Protein AF-A0A1V3TRT4-F1 (afdb_monomer_lite)

Radius of gyration: 14.35 Å; chains: 1; bounding box: 36×34×30 Å

Foldseek 3Di:
DCVLLLVLADVVCSVQEAEAEPDDPDPLLSLLSNLLNVLVVLVVVPDPFDHHAYEYEYAAWDWDDDPNDTDTDGDPDPDQWDDDPLRYIYGHSVVLSVDDSLQSNLVSNLSPCCNRVVDPDNVVSQVVSCVSRVQWHQDPNGIDGD

pLDDT: mean 86.35, std 13.82, range [42.84, 98.19]

Sequence (146 aa):
MCDFILNEISAEYRAFFKIETNLAATSEVVHSIQAFSQAVDLLFARIQPEKVVSCIFGFRELNINFSGLELNYALIQPTLHFTLAHNIIFFDVINSIDKPFDVQVANYLEELIHAFMNTSDEIFTHQIVELVLPSVSYLDGCFQLR

Structure (mmCIF, N/CA/C/O backbone):
data_AF-A0A1V3TRT4-F1
#
_entry.id   AF-A0A1V3TRT4-F1
#
loop_
_atom_site.group_PDB
_atom_site.id
_atom_site.type_symbol
_atom_site.label_atom_id
_atom_site.label_alt_id
_atom_site.label_comp_id
_atom_site.label_asym_id
_atom_site.label_entity_id
_atom_site.label_seq_id
_atom_site.pdbx_PDB_ins_code
_atom_site.Cartn_x
_atom_site.Cartn_y
_atom_site.Cartn_z
_atom_site.occupancy
_atom_site.B_iso_or_equiv
_atom_site.auth_seq_id
_atom_site.auth_comp_id
_atom_site.auth_asym_id
_atom_site.auth_atom_id
_atom_site.pdbx_PDB_model_num
ATOM 1 N N . MET A 1 1 ? -18.799 5.066 1.560 1.00 62.62 1 MET A N 1
ATOM 2 C CA . MET A 1 1 ? -17.990 5.691 0.474 1.00 62.62 1 MET A CA 1
ATOM 3 C C . MET A 1 1 ? -16.609 5.053 0.353 1.00 62.62 1 MET A C 1
ATOM 5 O O . MET A 1 1 ? -16.149 4.912 -0.767 1.00 62.62 1 MET A O 1
ATOM 9 N N . CYS A 1 2 ? -15.984 4.590 1.445 1.00 80.00 2 CYS A N 1
ATOM 10 C CA . CYS A 1 2 ? -14.754 3.780 1.407 1.00 80.00 2 CYS A CA 1
ATOM 11 C C . CYS A 1 2 ? -14.983 2.268 1.187 1.00 80.00 2 CYS A C 1
ATOM 13 O O . CYS A 1 2 ? -14.023 1.502 1.152 1.00 80.00 2 CYS A O 1
ATOM 15 N N . ASP A 1 3 ? -16.234 1.824 1.018 1.00 86.25 3 ASP A N 1
ATOM 16 C CA . ASP A 1 3 ? -16.603 0.401 0.956 1.00 86.25 3 ASP A CA 1
ATOM 17 C C . ASP A 1 3 ? -15.893 -0.353 -0.176 1.00 86.25 3 ASP A C 1
ATOM 19 O O . ASP A 1 3 ? -15.542 -1.517 -0.015 1.00 86.25 3 ASP A O 1
ATOM 23 N N . PHE A 1 4 ? -15.622 0.319 -1.301 1.00 92.00 4 PHE A N 1
ATOM 24 C CA . PHE A 1 4 ? -14.886 -0.283 -2.412 1.00 92.00 4 PHE A CA 1
ATOM 25 C C . PHE A 1 4 ? -13.439 -0.629 -2.034 1.00 92.00 4 PHE A C 1
ATOM 27 O O . PHE A 1 4 ? -12.937 -1.642 -2.495 1.00 92.00 4 PHE A O 1
ATOM 34 N N . ILE A 1 5 ? -12.798 0.149 -1.153 1.00 92.00 5 ILE A N 1
ATOM 35 C CA . ILE A 1 5 ? -11.441 -0.140 -0.669 1.00 92.00 5 ILE A CA 1
ATOM 36 C C . ILE A 1 5 ? -11.463 -1.337 0.274 1.00 92.00 5 ILE A C 1
ATOM 38 O O . ILE A 1 5 ? -10.684 -2.274 0.127 1.00 92.00 5 ILE A O 1
ATOM 42 N N . LEU A 1 6 ? -12.399 -1.333 1.226 1.00 92.31 6 LEU A N 1
ATOM 43 C CA . LEU A 1 6 ? -12.556 -2.431 2.178 1.00 92.31 6 LEU A CA 1
ATOM 44 C C . LEU A 1 6 ? -12.911 -3.752 1.486 1.00 92.31 6 LEU A C 1
ATOM 46 O O . LEU A 1 6 ? -12.532 -4.807 1.985 1.00 92.31 6 LEU A O 1
ATOM 50 N N . ASN A 1 7 ? -13.625 -3.707 0.360 1.00 93.88 7 ASN A N 1
ATOM 51 C CA . ASN A 1 7 ? -13.994 -4.900 -0.395 1.00 93.88 7 ASN A CA 1
ATOM 52 C C . ASN A 1 7 ? -12.803 -5.600 -1.052 1.00 93.88 7 ASN A C 1
ATOM 54 O O . ASN A 1 7 ? -12.855 -6.824 -1.160 1.00 93.88 7 ASN A O 1
ATOM 58 N N . GLU A 1 8 ? -11.751 -4.867 -1.424 1.00 95.31 8 GLU A N 1
ATOM 59 C CA . GLU A 1 8 ? -10.529 -5.473 -1.967 1.00 95.31 8 GLU A CA 1
ATOM 60 C C . GLU A 1 8 ? -9.719 -6.173 -0.868 1.00 95.31 8 GLU A C 1
ATOM 62 O O . GLU A 1 8 ? -9.181 -7.246 -1.104 1.00 95.31 8 GLU A O 1
ATOM 67 N N . ILE A 1 9 ? -9.708 -5.634 0.358 1.00 95.19 9 ILE A N 1
ATOM 68 C CA . ILE A 1 9 ? -8.974 -6.225 1.486 1.00 95.19 9 ILE A CA 1
ATOM 69 C C . ILE A 1 9 ? -9.635 -7.539 1.931 1.00 95.19 9 ILE A C 1
ATOM 71 O O . ILE A 1 9 ? -10.850 -7.595 2.186 1.00 95.19 9 ILE A O 1
ATOM 75 N N . SER A 1 10 ? -8.820 -8.578 2.129 1.00 93.81 10 SER A N 1
ATOM 76 C CA . SER A 1 10 ? -9.215 -9.853 2.740 1.00 93.81 10 SER A CA 1
ATOM 77 C C . SER A 1 10 ? -10.009 -9.641 4.037 1.00 93.81 10 SER A C 1
ATOM 79 O O . SER A 1 10 ? -9.608 -8.880 4.919 1.00 93.81 10 SER A O 1
ATOM 81 N N . ALA A 1 11 ? -11.167 -10.301 4.166 1.00 94.25 11 ALA A N 1
ATOM 82 C CA . ALA A 1 11 ? -12.157 -10.008 5.213 1.00 94.25 11 ALA A CA 1
ATOM 83 C C . ALA A 1 11 ? -11.601 -10.084 6.644 1.00 94.25 11 ALA A C 1
ATOM 85 O O . ALA A 1 11 ? -11.939 -9.259 7.491 1.00 94.25 11 ALA A O 1
ATOM 86 N N . GLU A 1 12 ? -10.717 -11.046 6.883 1.00 94.69 12 GLU A N 1
ATOM 87 C CA . GLU A 1 12 ? -10.010 -11.268 8.145 1.00 94.69 12 GLU A CA 1
ATOM 88 C C . GLU A 1 12 ? -9.045 -10.133 8.533 1.00 94.69 12 GLU A C 1
ATOM 90 O O . GLU A 1 12 ? -8.767 -9.951 9.717 1.00 94.69 12 GLU A O 1
ATOM 95 N N . TYR A 1 13 ? -8.589 -9.321 7.573 1.00 95.75 13 TYR A N 1
ATOM 96 C CA . TYR A 1 13 ? -7.648 -8.222 7.813 1.00 95.75 13 TYR A CA 1
ATOM 97 C C . TYR A 1 13 ? -8.325 -6.856 7.953 1.00 95.75 13 TYR A C 1
ATOM 99 O O . TYR A 1 13 ? -7.734 -5.926 8.499 1.00 95.75 13 TYR A O 1
ATOM 107 N N . ARG A 1 14 ? -9.589 -6.722 7.531 1.00 95.00 14 ARG A N 1
ATOM 108 C CA . ARG A 1 14 ? -10.319 -5.437 7.515 1.00 95.00 14 ARG A CA 1
ATOM 109 C C . ARG A 1 14 ? -10.374 -4.747 8.878 1.00 95.00 14 ARG A C 1
ATOM 111 O O . ARG A 1 14 ? -10.354 -3.524 8.937 1.00 95.00 14 ARG A O 1
ATOM 118 N N . ALA A 1 15 ? -10.418 -5.511 9.971 1.00 94.56 15 ALA A N 1
ATOM 119 C CA . ALA A 1 15 ? -10.494 -4.968 11.329 1.00 94.56 15 ALA A CA 1
ATOM 120 C C . ALA A 1 15 ? -9.243 -4.172 11.754 1.00 94.56 15 ALA A C 1
ATOM 122 O O . ALA A 1 15 ? -9.321 -3.370 12.684 1.00 94.56 15 ALA A O 1
ATOM 123 N N . PHE A 1 16 ? -8.109 -4.361 11.072 1.00 95.81 16 PHE A N 1
ATOM 124 C CA . PHE A 1 16 ? -6.857 -3.653 11.353 1.00 95.81 16 PHE A CA 1
ATOM 125 C C . PHE A 1 16 ? -6.750 -2.304 10.641 1.00 95.81 16 PHE A C 1
ATOM 127 O O . PHE A 1 16 ? -5.762 -1.595 10.831 1.00 95.81 16 PHE A O 1
ATOM 134 N N . PHE A 1 17 ? -7.768 -1.916 9.870 1.00 94.50 17 PHE A N 1
ATOM 135 C CA . PHE A 1 17 ? -7.747 -0.691 9.087 1.00 94.50 17 PHE A CA 1
ATOM 136 C C . PHE A 1 17 ? -8.940 0.213 9.392 1.00 94.50 17 PHE A C 1
ATOM 138 O O . PHE A 1 17 ? -10.095 -0.212 9.399 1.00 94.50 17 PHE A O 1
ATOM 145 N N . LYS A 1 18 ? -8.661 1.502 9.583 1.00 91.81 18 LYS A N 1
ATOM 146 C CA . LYS A 1 18 ? -9.652 2.578 9.462 1.00 91.81 18 LYS A CA 1
ATOM 147 C C . LYS A 1 18 ? -9.393 3.298 8.150 1.00 91.81 18 LYS A C 1
ATOM 149 O O . LYS A 1 18 ? -8.331 3.887 7.995 1.00 91.81 18 LYS A O 1
ATOM 154 N N . ILE A 1 19 ? -10.329 3.219 7.211 1.00 90.25 19 ILE A N 1
ATOM 155 C CA . ILE A 1 19 ? -10.129 3.736 5.856 1.00 90.25 19 ILE A CA 1
ATOM 156 C C . ILE A 1 19 ? -10.913 5.027 5.663 1.00 90.25 19 ILE A C 1
ATOM 158 O O . ILE A 1 19 ? -12.137 5.029 5.791 1.00 90.25 19 ILE A O 1
ATOM 162 N N . GLU A 1 20 ? -10.210 6.078 5.258 1.00 87.31 20 GLU A N 1
ATOM 163 C CA . GLU A 1 20 ? -10.795 7.330 4.789 1.00 87.31 20 GLU A CA 1
ATOM 164 C C . GLU A 1 20 ? -10.382 7.580 3.338 1.00 87.31 20 GLU A C 1
ATOM 166 O O . GLU A 1 20 ? -9.254 7.292 2.930 1.00 87.31 20 GLU A O 1
ATOM 171 N N . THR A 1 21 ? -11.296 8.111 2.530 1.00 87.44 21 THR A N 1
ATOM 172 C CA . THR A 1 21 ? -10.990 8.474 1.144 1.00 87.44 21 THR A CA 1
ATOM 173 C C . THR A 1 21 ? -11.960 9.515 0.604 1.00 87.44 21 THR A C 1
ATOM 175 O O . THR A 1 21 ? -13.143 9.516 0.950 1.00 87.44 21 THR A O 1
ATOM 178 N N . ASN A 1 22 ? -11.462 10.377 -0.281 1.00 83.56 22 ASN A N 1
ATOM 179 C CA . ASN A 1 22 ? -12.266 11.262 -1.125 1.00 83.56 22 ASN A CA 1
ATOM 180 C C . ASN A 1 22 ? -12.283 10.814 -2.601 1.00 83.56 22 ASN A C 1
ATOM 182 O O . ASN A 1 22 ? -12.781 11.543 -3.458 1.00 83.56 22 ASN A O 1
ATOM 186 N N . LEU A 1 23 ? -11.715 9.644 -2.909 1.00 85.88 23 LEU A N 1
ATOM 187 C CA . LEU A 1 23 ? -11.583 9.139 -4.271 1.00 85.88 23 LEU A CA 1
ATOM 188 C C . LEU A 1 23 ? -12.890 8.516 -4.765 1.00 85.88 23 LEU A C 1
ATOM 190 O O . LEU A 1 23 ? -13.635 7.882 -4.016 1.00 85.88 23 LEU A O 1
ATOM 194 N N . ALA A 1 24 ? -13.132 8.647 -6.068 1.00 88.81 24 ALA A N 1
ATOM 195 C CA . ALA A 1 24 ? -14.156 7.879 -6.762 1.00 88.81 24 ALA A CA 1
ATOM 196 C C . ALA A 1 24 ? -13.594 6.517 -7.200 1.00 88.81 24 ALA A C 1
ATOM 198 O O . ALA A 1 24 ? -12.431 6.416 -7.589 1.00 88.81 24 ALA A O 1
ATOM 199 N N . ALA A 1 25 ? -14.436 5.482 -7.192 1.00 91.69 25 ALA A N 1
ATOM 200 C CA . ALA A 1 25 ? -14.070 4.128 -7.609 1.00 91.69 25 ALA A CA 1
ATOM 201 C C . ALA A 1 25 ? -13.982 4.002 -9.146 1.00 91.69 25 ALA A C 1
ATOM 203 O O . ALA A 1 25 ? -14.828 3.372 -9.783 1.00 91.69 25 ALA A O 1
ATOM 204 N N . THR A 1 26 ? -12.984 4.641 -9.757 1.00 93.06 26 THR A N 1
ATOM 205 C CA . THR A 1 26 ? -12.637 4.424 -11.170 1.00 93.06 26 THR A CA 1
ATOM 206 C C . THR A 1 26 ? -11.849 3.124 -11.328 1.00 93.06 26 THR A C 1
ATOM 208 O O . THR A 1 26 ? -11.310 2.595 -10.357 1.00 93.06 26 THR A O 1
ATOM 211 N N . SER A 1 27 ? -11.753 2.597 -12.551 1.00 92.38 27 SER A N 1
ATOM 212 C CA . SER A 1 27 ? -10.986 1.371 -12.819 1.00 92.38 27 SER A CA 1
ATOM 213 C C . SER A 1 27 ? -9.516 1.490 -12.415 1.00 92.38 27 SER A C 1
ATOM 215 O O . SER A 1 27 ? -8.949 0.539 -11.891 1.00 92.38 27 SER A O 1
ATOM 217 N N . GLU A 1 28 ? -8.910 2.656 -12.630 1.00 94.19 28 GLU A N 1
ATOM 218 C CA . GLU A 1 28 ? -7.505 2.921 -12.301 1.00 94.19 28 GLU A CA 1
ATOM 219 C C . GLU A 1 28 ? -7.295 2.995 -10.786 1.00 94.19 28 GLU A C 1
ATOM 221 O O . GLU A 1 28 ? -6.371 2.381 -10.257 1.00 94.19 28 GLU A O 1
ATOM 226 N N . VAL A 1 29 ? -8.201 3.676 -10.074 1.00 93.69 29 VAL A N 1
ATOM 227 C CA . VAL A 1 29 ? -8.179 3.725 -8.608 1.00 93.69 29 VAL A CA 1
ATOM 228 C C . VAL A 1 29 ? -8.340 2.320 -8.041 1.00 93.69 29 VAL A C 1
ATOM 230 O O . VAL A 1 29 ? -7.531 1.911 -7.219 1.00 93.69 29 VAL A O 1
ATOM 233 N N . VAL A 1 30 ? -9.327 1.549 -8.506 1.00 94.50 30 VAL A N 1
ATOM 234 C CA . VAL A 1 30 ? -9.539 0.167 -8.045 1.00 94.50 30 VAL A CA 1
ATOM 235 C C . VAL A 1 30 ? -8.310 -0.701 -8.317 1.00 94.50 30 VAL A C 1
ATOM 237 O O . VAL A 1 30 ? -7.897 -1.444 -7.434 1.00 94.50 30 VAL A O 1
ATOM 240 N N . HIS A 1 31 ? -7.671 -0.562 -9.481 1.00 95.31 31 HIS A N 1
ATOM 241 C CA . HIS A 1 31 ? -6.434 -1.280 -9.787 1.00 95.31 31 HIS A CA 1
ATOM 242 C C . HIS A 1 31 ? -5.297 -0.942 -8.809 1.00 95.31 31 HIS A C 1
ATOM 244 O O . HIS A 1 31 ? -4.575 -1.827 -8.356 1.00 95.31 31 HIS A O 1
ATOM 250 N N . SER A 1 32 ? -5.170 0.325 -8.420 1.00 95.56 32 SER A N 1
ATOM 251 C CA . SER A 1 32 ? -4.184 0.740 -7.422 1.00 95.56 32 SER A CA 1
ATOM 252 C C . SER A 1 32 ? -4.522 0.229 -6.015 1.00 95.56 32 SER A C 1
ATOM 254 O O . SER A 1 32 ? -3.653 -0.234 -5.278 1.00 95.56 32 SER A O 1
ATOM 256 N N . ILE A 1 33 ? -5.806 0.197 -5.653 1.00 96.06 33 ILE A N 1
ATOM 257 C CA . ILE A 1 33 ? -6.263 -0.408 -4.396 1.00 96.06 33 ILE A CA 1
ATOM 258 C C . ILE A 1 33 ? -6.023 -1.925 -4.367 1.00 96.06 33 ILE A C 1
ATOM 260 O O . ILE A 1 33 ? -5.704 -2.469 -3.311 1.00 96.06 33 ILE A O 1
ATOM 264 N N . GLN A 1 34 ? -6.101 -2.616 -5.504 1.00 97.19 34 GLN A N 1
ATOM 265 C CA . GLN A 1 34 ? -5.712 -4.027 -5.595 1.00 97.19 34 GLN A CA 1
ATOM 266 C C . GLN A 1 34 ? -4.230 -4.226 -5.276 1.00 97.19 34 GLN A C 1
ATOM 268 O O . GLN A 1 34 ? -3.884 -5.173 -4.571 1.00 97.19 34 GLN A O 1
ATOM 273 N N . ALA A 1 35 ? -3.361 -3.310 -5.717 1.00 97.75 35 ALA A N 1
ATOM 274 C CA . ALA A 1 35 ? -1.951 -3.336 -5.339 1.00 97.75 35 ALA A CA 1
ATOM 275 C C . ALA A 1 35 ? -1.768 -3.145 -3.822 1.00 97.75 35 ALA A C 1
ATOM 277 O O . ALA A 1 35 ? -0.974 -3.853 -3.201 1.00 97.75 35 ALA A O 1
ATOM 278 N N . PHE A 1 36 ? -2.542 -2.247 -3.202 1.00 97.31 36 PHE A N 1
ATOM 279 C CA . PHE A 1 36 ? -2.569 -2.110 -1.743 1.00 97.31 36 PHE A CA 1
ATOM 280 C C . PHE A 1 36 ? -3.031 -3.403 -1.059 1.00 97.31 36 PHE A C 1
ATOM 282 O O . PHE A 1 36 ? -2.379 -3.863 -0.124 1.00 97.31 36 PHE A O 1
ATOM 289 N N . SER A 1 37 ? -4.110 -4.029 -1.535 1.00 97.50 37 SER A N 1
ATOM 290 C CA . SER A 1 37 ? -4.589 -5.293 -0.966 1.00 97.50 37 SER A CA 1
ATOM 291 C C . SER A 1 37 ? -3.531 -6.389 -1.049 1.00 97.50 37 SER A C 1
ATOM 293 O O . SER A 1 37 ? -3.281 -7.082 -0.065 1.00 97.50 37 SER A O 1
ATOM 295 N N . GLN A 1 38 ? -2.841 -6.501 -2.185 1.00 98.19 38 GLN A N 1
ATOM 296 C CA . GLN A 1 38 ? -1.745 -7.451 -2.333 1.00 98.19 38 GLN A CA 1
ATOM 297 C C . GLN A 1 38 ? -0.593 -7.161 -1.364 1.00 98.19 38 GLN A C 1
ATOM 299 O O . GLN A 1 38 ? -0.007 -8.096 -0.819 1.00 98.19 38 GLN A O 1
ATOM 304 N N . ALA A 1 39 ? -0.274 -5.890 -1.106 1.00 98.06 39 ALA A N 1
ATOM 305 C CA . ALA A 1 39 ? 0.721 -5.521 -0.102 1.00 98.06 39 ALA A CA 1
ATOM 306 C C . ALA A 1 39 ? 0.296 -5.953 1.314 1.00 98.06 39 ALA A C 1
ATOM 308 O O . ALA A 1 39 ? 1.115 -6.499 2.058 1.00 98.06 39 ALA A O 1
ATOM 309 N N . VAL A 1 40 ? -0.984 -5.778 1.668 1.00 97.81 40 VAL A N 1
ATOM 310 C CA . VAL A 1 40 ? -1.548 -6.260 2.941 1.00 97.81 40 VAL A CA 1
ATOM 311 C C . VAL A 1 40 ? -1.408 -7.776 3.053 1.00 97.81 40 VAL A C 1
ATOM 313 O O . VAL A 1 40 ? -0.851 -8.254 4.041 1.00 97.81 40 VAL A O 1
ATOM 316 N N . ASP A 1 41 ? -1.849 -8.528 2.043 1.00 97.56 41 ASP A N 1
ATOM 317 C CA . ASP A 1 41 ? -1.792 -9.993 2.056 1.00 97.56 41 ASP A CA 1
ATOM 318 C C . ASP A 1 41 ? -0.341 -10.498 2.170 1.00 97.56 41 ASP A C 1
ATOM 320 O O . ASP A 1 41 ? -0.041 -11.404 2.952 1.00 97.56 41 ASP A O 1
ATOM 324 N N . LEU A 1 42 ? 0.595 -9.879 1.440 1.00 97.88 42 LEU A N 1
A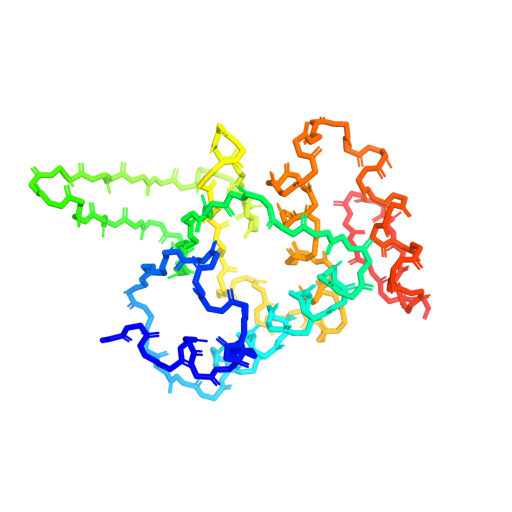TOM 325 C CA . LEU A 1 42 ? 2.017 -10.217 1.504 1.00 97.88 42 LEU A CA 1
ATOM 326 C C . LEU A 1 42 ? 2.611 -9.984 2.898 1.00 97.88 42 LEU A C 1
ATOM 328 O O . LEU A 1 42 ? 3.373 -10.830 3.385 1.00 97.88 42 LEU A O 1
ATOM 332 N N . LEU A 1 43 ? 2.284 -8.861 3.538 1.00 97.56 43 LEU A N 1
ATOM 333 C CA . LEU A 1 43 ? 2.794 -8.540 4.867 1.00 97.56 43 LEU A CA 1
ATOM 334 C C . LEU A 1 43 ? 2.160 -9.432 5.938 1.00 97.56 43 LEU A C 1
ATOM 336 O O . LEU A 1 43 ? 2.873 -10.037 6.738 1.00 97.56 43 LEU A O 1
ATOM 340 N N . PHE A 1 44 ? 0.833 -9.548 5.950 1.00 97.00 44 PHE A N 1
ATOM 341 C CA . PHE A 1 44 ? 0.096 -10.245 7.009 1.00 97.00 44 PHE A CA 1
ATOM 342 C C . PHE A 1 44 ? 0.240 -11.769 6.924 1.00 97.00 44 PHE A C 1
ATOM 344 O O . PHE A 1 44 ? 0.085 -12.456 7.928 1.00 97.00 44 PHE A O 1
ATOM 351 N N . ALA A 1 45 ? 0.683 -12.310 5.786 1.00 96.12 45 ALA A N 1
ATOM 352 C CA . ALA A 1 45 ? 1.165 -13.689 5.713 1.00 96.12 45 ALA A CA 1
ATOM 353 C C . ALA A 1 45 ? 2.442 -13.945 6.550 1.00 96.12 45 ALA A C 1
ATOM 355 O O . ALA A 1 45 ? 2.810 -15.099 6.773 1.00 96.12 45 ALA A O 1
ATOM 356 N N . ARG A 1 46 ? 3.154 -12.892 6.979 1.00 96.06 46 ARG A N 1
ATOM 357 C CA . ARG A 1 46 ? 4.463 -12.970 7.659 1.00 96.06 46 ARG A CA 1
ATOM 358 C C . ARG A 1 46 ? 4.470 -12.368 9.058 1.00 96.06 46 ARG A C 1
ATOM 360 O O . ARG A 1 46 ? 5.379 -12.668 9.830 1.00 96.06 46 ARG A O 1
ATOM 367 N N . ILE A 1 47 ? 3.486 -11.538 9.386 1.00 94.62 47 ILE A N 1
ATOM 368 C CA . ILE A 1 47 ? 3.362 -10.897 10.695 1.00 94.62 47 ILE A CA 1
ATOM 369 C C . ILE A 1 47 ? 1.973 -11.132 11.277 1.00 94.62 47 ILE A C 1
ATOM 371 O O . ILE A 1 47 ? 1.012 -11.353 10.549 1.00 94.62 47 ILE A O 1
ATOM 375 N N . GLN A 1 48 ? 1.857 -11.023 12.597 1.00 94.19 48 GLN A N 1
ATOM 376 C CA . GLN A 1 48 ? 0.561 -10.931 13.261 1.00 94.19 48 GLN A CA 1
ATOM 377 C C . GLN A 1 48 ? 0.290 -9.454 13.567 1.00 94.19 48 GLN A C 1
ATOM 379 O O . GLN A 1 48 ? 1.020 -8.870 14.367 1.00 94.19 48 GLN A O 1
ATOM 384 N N . PRO A 1 49 ? -0.693 -8.809 12.917 1.00 93.12 49 PRO A N 1
ATOM 385 C CA . PRO A 1 49 ? -1.017 -7.419 13.214 1.00 93.12 49 PRO A CA 1
ATOM 386 C C . PRO A 1 49 ? -1.635 -7.300 14.616 1.00 93.12 49 PRO A C 1
ATOM 388 O O . PRO A 1 49 ? -2.594 -7.989 14.951 1.00 93.12 49 PRO A O 1
ATOM 391 N N . GLU A 1 50 ? -1.097 -6.396 15.438 1.00 91.62 50 GLU A N 1
ATOM 392 C CA . GLU A 1 50 ? -1.545 -6.188 16.830 1.00 91.62 50 GLU A CA 1
ATOM 393 C C . GLU A 1 50 ? -2.232 -4.833 17.056 1.00 91.62 50 GLU A C 1
ATOM 395 O O . GLU A 1 50 ? -2.702 -4.534 18.155 1.00 91.62 50 GLU A O 1
ATOM 400 N N . LYS A 1 51 ? -2.297 -3.986 16.024 1.00 91.62 51 LYS A N 1
ATOM 401 C CA . LYS A 1 51 ? -2.845 -2.631 16.123 1.00 91.62 51 LYS A CA 1
ATOM 402 C C . LYS A 1 51 ? -3.683 -2.253 14.915 1.00 91.62 51 LYS A C 1
ATOM 404 O O . LYS A 1 51 ? -3.561 -2.841 13.848 1.00 91.62 51 LYS A O 1
ATOM 409 N N . VAL A 1 52 ? -4.518 -1.236 15.101 1.00 93.19 52 VAL A N 1
ATOM 410 C CA . VAL A 1 52 ? -5.315 -0.638 14.028 1.00 93.19 52 VAL A CA 1
ATOM 411 C C . VAL A 1 52 ? -4.558 0.551 13.446 1.00 93.19 52 VAL A C 1
ATOM 413 O O . VAL A 1 52 ? -4.133 1.433 14.194 1.00 93.19 52 VAL A O 1
ATOM 416 N N . VAL A 1 53 ? -4.436 0.596 12.122 1.00 91.94 53 VAL A N 1
ATOM 417 C CA . VAL A 1 53 ? -3.820 1.695 11.373 1.00 91.94 53 VAL A CA 1
ATOM 418 C C . VAL A 1 53 ? -4.899 2.452 10.604 1.00 91.94 53 VAL A C 1
ATOM 420 O O . VAL A 1 53 ? -5.817 1.862 10.035 1.00 91.94 53 VAL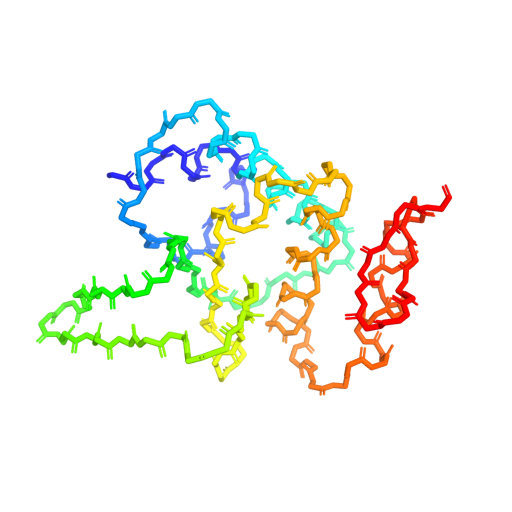 A O 1
ATOM 423 N N . SER A 1 54 ? -4.822 3.778 10.614 1.00 90.31 54 SER A N 1
ATOM 424 C CA . SER A 1 54 ? -5.694 4.623 9.797 1.00 90.31 54 SER A CA 1
ATOM 425 C C . SER A 1 54 ? -5.031 4.844 8.444 1.00 90.31 54 SER A C 1
ATOM 427 O O . SER A 1 54 ? -3.913 5.343 8.398 1.00 90.31 54 SER A O 1
ATOM 429 N N . CYS A 1 55 ? -5.691 4.486 7.352 1.00 90.56 55 CYS A N 1
ATOM 430 C CA . CYS A 1 55 ? -5.185 4.700 6.002 1.00 90.56 55 CYS A CA 1
ATOM 431 C C . CYS A 1 55 ? -6.073 5.702 5.279 1.00 90.56 55 CYS A C 1
ATOM 433 O O . CYS A 1 55 ? -7.299 5.578 5.256 1.00 90.56 55 CYS A O 1
ATOM 435 N N . ILE A 1 56 ? -5.433 6.693 4.679 1.00 88.75 56 ILE A N 1
ATOM 436 C CA . ILE A 1 56 ? -6.089 7.787 3.986 1.00 88.75 56 ILE A CA 1
ATOM 437 C C . ILE A 1 56 ? -5.675 7.706 2.524 1.00 88.75 56 ILE A C 1
ATOM 439 O O . ILE A 1 56 ? -4.514 7.935 2.189 1.00 88.75 56 ILE A O 1
ATOM 443 N N . PHE A 1 57 ? -6.629 7.381 1.658 1.00 88.06 57 PHE A N 1
ATOM 444 C CA . PHE A 1 57 ? -6.413 7.263 0.219 1.00 88.06 57 PHE A CA 1
ATOM 445 C C . PHE A 1 57 ? -6.915 8.525 -0.468 1.00 88.06 57 PHE A C 1
ATOM 447 O O . PHE A 1 57 ? -8.112 8.823 -0.425 1.00 88.06 57 PHE A O 1
ATOM 454 N N . GLY A 1 58 ? -6.014 9.261 -1.109 1.00 83.38 58 GLY A N 1
ATOM 455 C CA . GLY A 1 58 ? -6.349 10.538 -1.720 1.00 83.38 58 GLY A CA 1
ATOM 456 C C . GLY A 1 58 ? -5.347 10.982 -2.775 1.00 83.38 58 GLY A C 1
ATOM 457 O O . GLY A 1 58 ? -4.690 10.163 -3.418 1.00 83.38 58 GLY A O 1
ATOM 458 N N . PHE A 1 59 ? -5.266 12.296 -2.953 1.00 73.12 59 PHE A N 1
ATOM 459 C CA . PHE A 1 59 ? -4.357 12.983 -3.866 1.00 73.12 59 PHE A CA 1
ATOM 460 C C . PHE A 1 59 ? -3.848 14.278 -3.222 1.00 73.12 59 PHE A C 1
ATOM 462 O O . PHE A 1 59 ? -4.243 14.619 -2.104 1.00 73.12 59 PHE A O 1
ATOM 469 N N . ARG A 1 60 ? -2.944 14.987 -3.909 1.00 60.34 60 ARG A N 1
ATOM 470 C CA . ARG A 1 60 ? -2.414 16.283 -3.460 1.00 60.34 60 ARG A CA 1
ATOM 471 C C . ARG A 1 60 ? -3.540 17.238 -3.048 1.00 60.34 60 ARG A C 1
ATOM 473 O O . ARG A 1 60 ? -4.392 17.559 -3.864 1.00 60.34 60 ARG A O 1
ATOM 480 N N . GLU A 1 61 ? -3.439 17.714 -1.805 1.00 60.22 61 GLU A N 1
ATOM 481 C CA . GLU A 1 61 ? -4.430 18.525 -1.082 1.00 60.22 61 GLU A CA 1
ATOM 482 C C . GLU A 1 61 ? -5.653 17.722 -0.633 1.00 60.22 61 GLU A C 1
ATOM 484 O O . GLU A 1 61 ? -6.531 17.362 -1.415 1.00 60.22 61 GLU A O 1
ATOM 489 N N . LEU A 1 62 ? -5.719 17.461 0.672 1.00 63.38 62 LEU A N 1
ATOM 490 C CA . LEU A 1 62 ? -6.826 16.732 1.266 1.00 63.38 62 LEU A CA 1
ATOM 491 C C . LEU A 1 62 ? -7.401 17.512 2.443 1.00 63.38 62 LEU A C 1
ATOM 493 O O . LEU A 1 62 ? -6.672 18.039 3.289 1.00 63.38 62 LEU A O 1
ATOM 497 N N . ASN A 1 63 ? -8.727 17.520 2.496 1.00 60.75 63 ASN A N 1
ATOM 498 C CA . ASN A 1 63 ? -9.502 17.949 3.643 1.00 60.75 63 ASN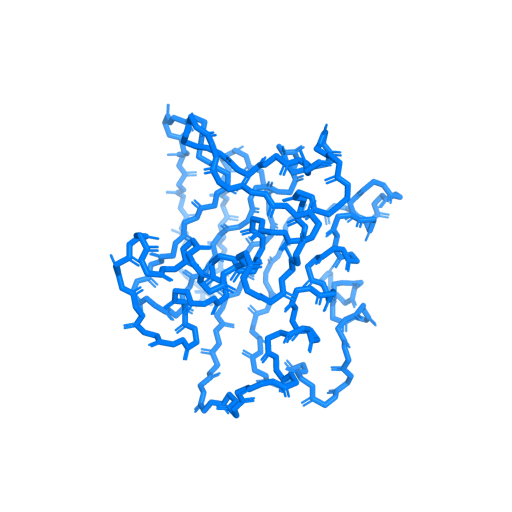 A CA 1
ATOM 499 C C . ASN A 1 63 ? -10.167 16.706 4.231 1.00 60.75 63 ASN A C 1
ATOM 501 O O . ASN A 1 63 ? -10.973 16.060 3.557 1.00 60.75 63 ASN A O 1
ATOM 505 N N . ILE A 1 64 ? -9.793 16.341 5.456 1.00 62.59 64 ILE A N 1
ATOM 506 C CA . ILE A 1 64 ? -10.412 15.217 6.162 1.00 62.59 64 ILE A CA 1
ATOM 507 C C . ILE A 1 64 ? -11.134 15.741 7.384 1.00 62.59 64 ILE A C 1
ATOM 509 O O . ILE A 1 64 ? -10.557 16.475 8.187 1.00 62.59 64 ILE A O 1
ATOM 513 N N . ASN A 1 65 ? -12.375 15.297 7.557 1.00 59.03 65 ASN A N 1
ATOM 514 C CA . ASN A 1 65 ? -13.133 15.538 8.770 1.00 59.03 65 ASN A CA 1
ATOM 515 C C . ASN A 1 65 ? -13.088 14.303 9.675 1.00 59.03 65 ASN A C 1
ATOM 517 O O . ASN A 1 65 ? -13.737 13.295 9.401 1.00 59.03 65 ASN A O 1
ATOM 521 N N . PHE A 1 66 ? -12.360 14.400 10.783 1.00 58.47 66 PHE A N 1
ATOM 522 C CA . PHE A 1 66 ? -12.376 13.403 11.846 1.00 58.47 66 PHE A CA 1
ATOM 523 C C . PHE A 1 66 ? -13.309 13.855 12.966 1.00 58.47 66 PHE A C 1
ATOM 525 O O . PHE A 1 66 ? -12.885 14.560 13.879 1.00 58.47 66 PHE A O 1
ATOM 532 N N . SER A 1 67 ? -14.576 13.432 12.924 1.00 55.75 67 SER A N 1
ATOM 533 C CA . SER A 1 67 ? -15.540 13.614 14.030 1.00 55.75 67 SER A CA 1
ATOM 534 C C . SER A 1 67 ? -15.555 15.037 14.628 1.00 55.75 67 SER A C 1
ATOM 536 O O . SER A 1 67 ? -15.595 15.201 15.846 1.00 55.75 67 SER A O 1
ATOM 538 N N . GLY A 1 68 ? -15.503 16.068 13.775 1.00 54.53 68 GLY A N 1
ATOM 539 C CA . GLY A 1 68 ? -15.495 17.480 14.183 1.00 54.53 68 GLY A CA 1
ATOM 540 C C . GLY A 1 68 ? -14.133 18.180 14.121 1.00 54.53 68 GLY A C 1
ATOM 541 O O . GLY A 1 68 ? -14.070 19.377 14.393 1.00 54.53 68 GLY A O 1
ATOM 542 N N . LEU A 1 69 ? -13.061 17.477 13.743 1.00 42.84 69 LEU A N 1
ATOM 543 C CA . LEU A 1 69 ? -11.744 18.054 13.475 1.00 42.84 69 LEU A CA 1
ATOM 544 C C . LEU A 1 69 ? -11.483 18.094 11.965 1.00 42.84 69 LEU A C 1
ATOM 546 O O . LEU A 1 69 ? -11.512 17.057 11.309 1.00 42.84 69 LEU A O 1
ATOM 550 N N . GLU A 1 70 ? -11.212 19.280 11.426 1.00 58.88 70 GLU A N 1
ATOM 551 C CA . GLU A 1 70 ? -10.869 19.473 10.016 1.00 58.88 70 GLU A CA 1
ATOM 552 C C . GLU A 1 70 ? -9.343 19.498 9.850 1.00 58.88 70 GLU A C 1
ATOM 554 O O . GLU A 1 70 ? -8.668 20.409 10.335 1.00 58.88 70 GLU A O 1
ATOM 559 N N . LEU A 1 71 ? -8.789 18.480 9.190 1.00 59.91 71 LEU A N 1
ATOM 560 C CA . LEU A 1 71 ? -7.376 18.419 8.833 1.00 59.91 71 LEU A CA 1
ATOM 561 C C . LEU A 1 71 ? -7.211 18.872 7.382 1.00 59.91 71 LEU A C 1
ATOM 563 O O . LEU A 1 71 ? -7.611 18.164 6.461 1.00 59.91 71 LEU A O 1
ATOM 567 N N . ASN A 1 72 ? -6.589 20.035 7.201 1.00 64.31 72 ASN A N 1
ATOM 568 C CA . ASN A 1 72 ? -6.165 20.542 5.901 1.00 64.31 72 ASN A CA 1
ATOM 569 C C . ASN A 1 72 ? -4.656 20.328 5.766 1.00 64.31 72 ASN A C 1
ATOM 571 O O . ASN A 1 72 ? -3.890 20.906 6.540 1.00 64.31 72 ASN A O 1
ATOM 575 N N . TYR A 1 73 ? -4.216 19.520 4.801 1.00 63.28 73 TYR A N 1
ATOM 576 C CA . TYR A 1 73 ? -2.790 19.384 4.499 1.00 63.28 73 TYR A CA 1
ATOM 577 C C . TYR A 1 73 ? -2.512 19.489 3.001 1.00 63.28 73 TYR A C 1
ATOM 579 O O . TYR A 1 73 ? -3.286 19.022 2.165 1.00 63.28 73 TYR A O 1
ATOM 587 N N . ALA A 1 74 ? -1.366 20.090 2.679 1.00 61.50 74 ALA A N 1
ATOM 588 C CA . ALA A 1 74 ? -0.824 20.178 1.332 1.00 61.50 74 ALA A CA 1
ATOM 589 C C . ALA A 1 74 ? 0.562 19.523 1.313 1.00 61.50 74 ALA A C 1
ATOM 591 O O . ALA A 1 74 ? 1.449 19.898 2.082 1.00 61.50 74 ALA A O 1
ATOM 592 N N . LEU A 1 75 ? 0.752 18.537 0.435 1.00 58.44 75 LEU A N 1
ATOM 593 C CA . LEU A 1 75 ? 2.059 17.927 0.195 1.00 58.44 75 LEU A CA 1
ATOM 594 C C . LEU A 1 75 ? 2.880 18.864 -0.697 1.00 58.44 75 LEU A C 1
ATOM 596 O O . LEU A 1 75 ? 2.658 18.942 -1.903 1.00 58.44 75 LEU A O 1
ATOM 600 N N . ILE A 1 76 ? 3.810 19.604 -0.087 1.00 57.94 76 ILE A N 1
ATOM 601 C CA . ILE A 1 76 ? 4.602 20.656 -0.754 1.00 57.94 76 ILE A CA 1
ATOM 602 C C . ILE A 1 76 ? 5.616 20.061 -1.761 1.00 57.94 76 ILE A C 1
ATOM 604 O O . ILE A 1 76 ? 6.039 20.737 -2.695 1.00 57.94 76 ILE A O 1
ATOM 608 N N . GLN A 1 77 ? 5.977 18.781 -1.621 1.00 57.34 77 GLN A N 1
ATOM 609 C CA . GLN A 1 77 ? 6.863 18.039 -2.530 1.00 57.34 77 GLN A CA 1
ATOM 610 C C . GLN A 1 77 ? 6.129 16.832 -3.155 1.00 57.34 77 GLN A C 1
ATOM 612 O O . GLN A 1 77 ? 5.010 16.520 -2.743 1.00 57.34 77 GLN A O 1
ATOM 617 N N . PRO A 1 78 ? 6.645 16.195 -4.229 1.00 55.50 78 PRO A N 1
ATOM 618 C CA . PRO A 1 78 ? 6.058 14.964 -4.765 1.00 55.50 78 PRO A CA 1
ATOM 619 C C . PRO A 1 78 ? 6.331 13.803 -3.802 1.00 55.50 78 PRO A C 1
ATOM 621 O O . PRO A 1 78 ? 7.282 13.049 -3.962 1.00 55.50 78 PRO A O 1
ATOM 624 N N . THR A 1 79 ? 5.506 13.716 -2.763 1.00 57.66 79 THR A N 1
ATOM 625 C CA . THR A 1 79 ? 5.536 12.678 -1.732 1.00 57.66 79 THR A CA 1
ATOM 626 C C . THR A 1 79 ? 4.449 11.658 -2.057 1.00 57.66 79 THR A C 1
ATOM 628 O O . THR A 1 79 ? 3.275 12.015 -2.089 1.00 57.66 79 THR A O 1
ATOM 631 N N . LEU A 1 80 ? 4.840 10.412 -2.339 1.00 55.81 80 LEU A N 1
ATOM 632 C CA . LEU A 1 80 ? 3.920 9.334 -2.735 1.00 55.81 80 LEU A CA 1
ATOM 633 C C . LEU A 1 80 ? 3.084 8.818 -1.561 1.00 55.81 80 LEU A C 1
ATOM 635 O O . LEU A 1 80 ? 1.938 8.406 -1.733 1.00 55.81 80 LEU A O 1
ATOM 639 N N . HIS A 1 81 ? 3.663 8.850 -0.369 1.00 59.91 81 HIS A N 1
ATOM 640 C CA . HIS A 1 81 ? 3.024 8.433 0.864 1.00 59.91 81 HIS A CA 1
ATOM 641 C C . HIS A 1 81 ? 3.809 8.962 2.069 1.00 59.91 81 HIS A C 1
ATOM 643 O O . HIS A 1 81 ? 4.952 9.399 1.924 1.00 59.91 81 HIS A O 1
ATOM 649 N N . PHE A 1 82 ? 3.186 8.974 3.245 1.00 59.91 82 PHE A N 1
ATOM 650 C CA . PHE A 1 82 ? 3.896 9.193 4.504 1.00 59.91 82 PHE A CA 1
ATOM 651 C C . PHE A 1 82 ? 3.131 8.595 5.683 1.00 59.91 82 PHE A C 1
ATOM 653 O O . PHE A 1 82 ? 1.895 8.623 5.723 1.00 59.91 82 PHE A O 1
ATOM 660 N N . THR A 1 83 ? 3.882 8.151 6.689 1.00 59.50 83 THR A N 1
ATOM 661 C CA . THR A 1 83 ? 3.343 7.633 7.944 1.00 59.50 83 THR A CA 1
ATOM 662 C C . THR A 1 83 ? 3.521 8.645 9.082 1.00 59.50 83 THR A C 1
ATOM 664 O O . THR A 1 83 ? 4.636 9.028 9.434 1.00 59.50 83 THR A O 1
ATOM 667 N N . LEU A 1 84 ? 2.422 9.058 9.724 1.00 64.38 84 LEU A N 1
ATOM 668 C CA . LEU A 1 84 ? 2.443 9.835 10.967 1.00 64.38 84 LEU A CA 1
ATOM 669 C C . LEU A 1 84 ? 2.262 8.924 12.182 1.00 64.38 84 LEU A C 1
ATOM 671 O O . LEU A 1 84 ? 1.285 8.177 12.288 1.00 64.38 84 LEU A O 1
ATOM 675 N N . ALA A 1 85 ? 3.195 9.041 13.132 1.00 62.19 85 ALA A N 1
ATOM 676 C CA . ALA A 1 85 ? 3.164 8.357 14.428 1.00 62.19 85 ALA A CA 1
ATOM 677 C C . ALA A 1 85 ? 2.913 6.836 14.330 1.00 62.19 85 ALA A C 1
ATOM 679 O O . ALA A 1 85 ? 2.241 6.264 15.188 1.00 62.19 85 ALA A O 1
ATOM 680 N N . HIS A 1 86 ? 3.396 6.205 13.251 1.00 75.00 86 HIS A N 1
ATOM 681 C CA . HIS A 1 86 ? 3.254 4.772 12.942 1.00 75.00 86 HIS A CA 1
ATOM 682 C C . HIS A 1 86 ? 1.814 4.240 12.884 1.00 75.00 86 HIS A C 1
ATOM 684 O O . HIS A 1 86 ? 1.618 3.030 12.830 1.00 75.00 86 HIS A O 1
ATOM 690 N N . ASN A 1 87 ? 0.802 5.110 12.907 1.00 82.00 87 ASN A N 1
ATOM 691 C CA . ASN A 1 87 ? -0.603 4.717 13.059 1.00 82.00 87 ASN A CA 1
ATOM 692 C C . ASN A 1 87 ? -1.530 5.391 12.041 1.00 82.00 87 ASN A C 1
ATOM 694 O O . ASN A 1 87 ? -2.712 5.050 11.982 1.00 82.00 87 ASN A O 1
ATOM 698 N N . ILE A 1 88 ? -1.020 6.347 11.264 1.00 82.19 88 ILE A N 1
ATOM 699 C CA . ILE A 1 88 ? -1.749 7.002 10.181 1.00 82.19 88 ILE A CA 1
ATOM 700 C C . ILE A 1 88 ? -0.867 6.956 8.942 1.00 82.19 88 ILE A C 1
ATOM 702 O O . ILE A 1 88 ? 0.240 7.480 8.984 1.00 82.19 88 ILE A O 1
ATOM 706 N N . ILE A 1 89 ? -1.359 6.359 7.863 1.00 87.94 89 ILE A N 1
ATOM 707 C CA . ILE A 1 89 ? -0.683 6.303 6.570 1.00 87.94 89 ILE A CA 1
ATOM 708 C C . ILE A 1 89 ? -1.490 7.112 5.564 1.00 87.94 89 ILE A C 1
ATOM 710 O O . ILE A 1 89 ? -2.708 6.948 5.455 1.00 87.94 89 ILE A O 1
ATOM 714 N N . PHE A 1 90 ? -0.807 7.954 4.804 1.00 86.06 90 PHE A N 1
ATOM 715 C CA . PHE A 1 90 ? -1.382 8.652 3.666 1.00 86.06 90 PHE A CA 1
ATOM 716 C C . PHE A 1 90 ? -0.861 8.045 2.378 1.00 86.06 90 PHE A C 1
ATOM 718 O O . PHE A 1 90 ? 0.344 7.904 2.213 1.00 86.06 90 PHE A O 1
ATOM 725 N N . PHE A 1 91 ? -1.769 7.747 1.457 1.00 87.62 91 PHE A N 1
ATOM 726 C CA . PHE A 1 91 ? -1.458 7.196 0.150 1.00 87.62 91 PHE A CA 1
ATOM 727 C C . PHE A 1 91 ? -1.910 8.161 -0.945 1.00 87.62 91 PHE A C 1
ATOM 729 O O . PHE A 1 91 ? -3.109 8.419 -1.097 1.00 87.62 91 PHE A O 1
ATOM 736 N N . ASP A 1 92 ? -0.956 8.672 -1.726 1.00 84.06 92 ASP A N 1
ATOM 737 C CA . ASP A 1 92 ? -1.238 9.391 -2.967 1.00 84.06 92 ASP A CA 1
ATOM 738 C C . ASP A 1 92 ? -1.496 8.372 -4.080 1.00 84.06 92 ASP A C 1
ATOM 740 O O . ASP A 1 92 ? -0.590 7.883 -4.760 1.00 84.06 92 ASP A O 1
ATOM 744 N N . VAL A 1 93 ? -2.767 8.009 -4.228 1.00 86.75 93 VAL A N 1
ATOM 745 C CA . VAL A 1 93 ? -3.195 6.986 -5.185 1.00 86.75 93 VAL A CA 1
ATOM 746 C C . VAL A 1 93 ? -2.982 7.465 -6.615 1.00 86.75 93 VAL A C 1
ATOM 748 O O . VAL A 1 93 ? -2.600 6.677 -7.472 1.00 86.75 93 VAL A O 1
ATOM 751 N N . ILE A 1 94 ? -3.162 8.759 -6.875 1.00 82.50 94 ILE A N 1
ATOM 752 C CA . ILE A 1 94 ? -3.048 9.316 -8.225 1.00 82.50 94 ILE A CA 1
ATOM 753 C C . ILE A 1 94 ? -1.619 9.189 -8.744 1.00 82.50 94 ILE A C 1
ATOM 755 O O . ILE A 1 94 ? -1.420 8.711 -9.855 1.00 82.50 94 ILE A O 1
ATOM 759 N N . ASN A 1 95 ? -0.620 9.513 -7.923 1.00 81.56 95 ASN A N 1
ATOM 760 C CA . ASN A 1 95 ? 0.778 9.320 -8.311 1.00 81.56 95 ASN A CA 1
ATOM 761 C C . ASN A 1 95 ? 1.220 7.841 -8.307 1.00 81.56 95 ASN A C 1
ATOM 763 O O . ASN A 1 95 ? 2.257 7.505 -8.885 1.00 81.56 95 ASN A O 1
ATOM 767 N N . SER A 1 96 ? 0.468 6.955 -7.647 1.00 85.75 96 SER A N 1
ATOM 768 C CA . SER A 1 96 ? 0.714 5.509 -7.665 1.00 85.75 96 SER A CA 1
ATOM 769 C C . SER A 1 96 ? 0.229 4.865 -8.968 1.00 85.75 96 SER A C 1
ATOM 771 O O . SER A 1 96 ? 0.944 4.041 -9.531 1.00 85.75 96 SER A O 1
ATOM 773 N N . ILE A 1 97 ? -0.930 5.285 -9.494 1.00 89.69 97 ILE A N 1
ATOM 774 C CA . ILE A 1 97 ? -1.575 4.713 -10.694 1.00 89.69 97 ILE A CA 1
ATOM 775 C C . ILE A 1 97 ? -0.636 4.653 -11.909 1.00 89.69 97 ILE A C 1
ATOM 777 O O . ILE A 1 97 ? -0.664 3.670 -12.647 1.00 89.69 97 ILE A O 1
ATOM 781 N N . ASP A 1 98 ? 0.224 5.657 -12.091 1.00 89.31 98 ASP A N 1
ATOM 782 C CA . ASP A 1 98 ? 1.147 5.736 -13.233 1.00 89.31 98 ASP A CA 1
ATOM 783 C C . ASP A 1 98 ? 2.338 4.761 -13.144 1.00 89.31 98 ASP A C 1
ATOM 785 O O . ASP A 1 98 ? 3.148 4.659 -14.070 1.00 89.31 98 ASP A O 1
ATOM 789 N N . LYS A 1 99 ? 2.491 4.046 -12.024 1.00 91.62 99 LYS A N 1
ATOM 790 C CA . LYS A 1 99 ? 3.601 3.115 -11.794 1.00 91.62 99 LYS A CA 1
ATOM 791 C C . LYS A 1 99 ? 3.226 1.691 -12.207 1.00 91.62 99 LYS A C 1
ATOM 793 O O . LYS A 1 99 ? 2.057 1.312 -12.121 1.00 91.62 99 LYS A O 1
ATOM 798 N N . PRO A 1 100 ? 4.210 0.850 -12.583 1.00 95.81 100 PRO A N 1
ATOM 799 C CA . PRO A 1 100 ? 3.969 -0.578 -12.754 1.00 95.81 100 PRO A CA 1
ATOM 800 C C . PRO A 1 100 ? 3.344 -1.188 -11.498 1.00 95.81 100 PRO A C 1
ATOM 802 O O . PRO A 1 100 ? 3.705 -0.808 -10.387 1.00 95.81 100 PRO A O 1
ATOM 805 N N . PHE A 1 101 ? 2.444 -2.152 -11.670 1.00 96.75 101 PHE A N 1
ATOM 806 C CA . PHE A 1 101 ? 1.660 -2.717 -10.571 1.00 96.75 101 PHE A CA 1
ATOM 807 C C . PHE A 1 101 ? 2.523 -3.209 -9.395 1.00 96.75 101 PHE A C 1
ATOM 809 O O . PHE A 1 101 ? 2.307 -2.779 -8.267 1.00 96.75 101 PHE A O 1
ATOM 816 N N . ASP A 1 102 ? 3.572 -3.997 -9.646 1.00 97.44 102 ASP A N 1
ATOM 817 C CA . ASP A 1 102 ? 4.483 -4.459 -8.583 1.00 97.44 102 ASP A CA 1
ATOM 818 C C . ASP A 1 102 ? 5.210 -3.304 -7.875 1.00 97.44 102 ASP A C 1
ATOM 820 O O . ASP A 1 102 ? 5.482 -3.376 -6.680 1.00 97.44 102 ASP A O 1
ATOM 824 N N . VAL A 1 103 ? 5.479 -2.200 -8.577 1.00 96.62 103 VAL A N 1
ATOM 825 C CA . VAL A 1 103 ? 6.046 -0.993 -7.961 1.00 96.62 103 VAL A CA 1
ATOM 826 C C . VAL A 1 103 ? 5.006 -0.296 -7.077 1.00 96.62 103 VAL A C 1
ATOM 828 O O . VAL A 1 103 ? 5.359 0.232 -6.026 1.00 96.62 103 VAL A O 1
ATOM 831 N N . GLN A 1 104 ? 3.720 -0.315 -7.445 1.00 96.69 104 GLN A N 1
ATOM 832 C CA . GLN A 1 104 ? 2.646 0.152 -6.559 1.00 96.69 104 GLN A CA 1
ATOM 833 C C . GLN A 1 104 ? 2.573 -0.707 -5.294 1.00 96.69 104 GLN A C 1
ATOM 835 O O . GLN A 1 104 ? 2.566 -0.161 -4.192 1.00 96.69 104 GLN A O 1
ATOM 840 N N . VAL A 1 105 ? 2.599 -2.040 -5.441 1.00 97.94 105 VAL A N 1
ATOM 841 C CA . VAL A 1 105 ? 2.625 -2.984 -4.311 1.00 97.94 105 VAL A CA 1
ATOM 842 C C . VAL A 1 105 ? 3.811 -2.681 -3.393 1.00 97.94 105 VAL A C 1
ATOM 844 O O . VAL A 1 105 ? 3.624 -2.594 -2.183 1.00 97.94 105 VAL A O 1
ATOM 847 N N . ALA A 1 106 ? 5.007 -2.466 -3.950 1.00 97.19 106 ALA A N 1
ATOM 848 C CA . ALA A 1 106 ? 6.213 -2.139 -3.191 1.00 97.19 106 ALA A CA 1
ATOM 849 C C . ALA A 1 106 ? 6.054 -0.863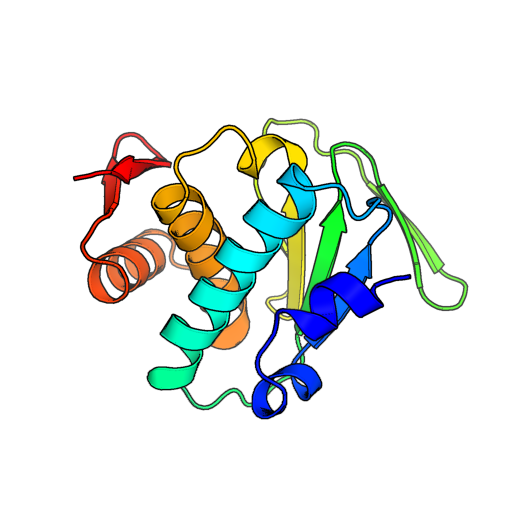 -2.349 1.00 97.19 106 ALA A C 1
ATOM 851 O O . ALA A 1 106 ? 6.310 -0.888 -1.148 1.00 97.19 106 ALA A O 1
ATOM 852 N N . ASN A 1 107 ? 5.560 0.220 -2.959 1.00 94.69 107 ASN A N 1
ATOM 853 C CA . ASN A 1 107 ? 5.345 1.496 -2.269 1.00 94.69 107 ASN A CA 1
ATOM 854 C C . ASN A 1 107 ? 4.288 1.382 -1.157 1.00 94.69 107 ASN A C 1
ATOM 856 O O . ASN A 1 107 ? 4.406 2.021 -0.118 1.00 94.69 107 ASN A O 1
ATOM 860 N N . TYR A 1 108 ? 3.230 0.591 -1.358 1.00 96.50 108 TYR A N 1
ATOM 861 C CA . TYR A 1 108 ? 2.242 0.349 -0.304 1.00 96.50 108 TYR A CA 1
ATOM 862 C C . TYR A 1 108 ? 2.805 -0.516 0.822 1.00 96.50 108 TYR A C 1
ATOM 864 O O . TYR A 1 108 ? 2.524 -0.273 1.995 1.00 96.50 108 TYR A O 1
ATOM 872 N N . LEU A 1 109 ? 3.606 -1.518 0.468 1.00 97.06 109 LEU A N 1
ATOM 873 C CA . LEU A 1 109 ? 4.228 -2.434 1.411 1.00 97.06 109 LEU A CA 1
ATOM 874 C C . LEU A 1 109 ? 5.234 -1.723 2.325 1.00 97.06 109 LEU A C 1
ATOM 876 O O . LEU A 1 109 ? 5.246 -2.007 3.520 1.00 97.06 109 LEU A O 1
ATOM 880 N N . GLU A 1 110 ? 6.023 -0.791 1.790 1.00 95.69 110 GLU A N 1
ATOM 881 C CA . GLU A 1 110 ? 6.953 0.067 2.539 1.00 95.69 110 GLU A CA 1
ATOM 882 C C . GLU A 1 110 ? 6.263 0.751 3.729 1.00 95.69 110 GLU A C 1
ATOM 884 O O . GLU A 1 110 ? 6.633 0.540 4.886 1.00 95.69 110 GLU A O 1
ATOM 889 N N . GLU A 1 111 ? 5.174 1.472 3.477 1.00 94.06 111 GLU A N 1
ATOM 890 C CA . GLU A 1 111 ? 4.445 2.173 4.537 1.00 94.06 111 GLU A CA 1
ATOM 891 C C . GLU A 1 111 ? 3.744 1.231 5.514 1.00 94.06 111 GLU A C 1
ATOM 893 O O . GLU A 1 111 ? 3.660 1.505 6.714 1.00 94.06 111 GLU A O 1
ATOM 898 N N . LEU A 1 112 ? 3.241 0.096 5.025 1.00 95.81 112 LEU A N 1
ATOM 899 C CA . LEU A 1 112 ? 2.667 -0.926 5.892 1.00 95.81 112 LEU A CA 1
ATOM 900 C C . LEU A 1 112 ? 3.729 -1.512 6.831 1.00 95.81 112 LEU A C 1
ATOM 902 O O . LEU A 1 112 ? 3.423 -1.763 7.996 1.00 95.81 112 LEU A O 1
ATOM 906 N N . ILE A 1 113 ? 4.972 -1.684 6.375 1.00 95.31 113 ILE A N 1
ATOM 907 C CA . ILE A 1 113 ? 6.096 -2.106 7.219 1.00 95.31 113 ILE A CA 1
ATOM 908 C C . ILE A 1 113 ? 6.408 -1.025 8.254 1.00 95.31 113 ILE A C 1
ATOM 910 O O . ILE A 1 113 ? 6.455 -1.341 9.446 1.00 95.31 113 ILE A O 1
ATOM 914 N N . HIS A 1 114 ? 6.536 0.241 7.848 1.00 92.19 114 HIS A N 1
ATOM 915 C CA . HIS A 1 114 ? 6.727 1.351 8.786 1.00 92.19 114 HIS A CA 1
ATOM 916 C C . HIS A 1 114 ? 5.659 1.357 9.879 1.00 92.19 114 HIS A C 1
ATOM 918 O O . HIS A 1 114 ? 5.976 1.392 11.073 1.00 92.19 114 HIS A O 1
ATOM 924 N N . ALA A 1 115 ? 4.390 1.267 9.486 1.00 92.88 115 ALA A N 1
ATOM 925 C CA . ALA A 1 115 ? 3.279 1.288 10.415 1.00 92.88 115 ALA A CA 1
ATOM 926 C C . ALA A 1 115 ? 3.244 0.031 11.290 1.00 92.88 115 ALA A C 1
ATOM 928 O O . ALA A 1 115 ? 3.357 0.140 12.507 1.00 92.88 115 ALA A O 1
ATOM 929 N N . PHE A 1 116 ? 3.106 -1.167 10.724 1.00 94.94 116 PHE A N 1
ATOM 930 C CA . PHE A 1 116 ? 2.846 -2.385 11.499 1.00 94.94 116 PHE A CA 1
ATOM 931 C C . PHE A 1 116 ? 4.075 -2.956 12.208 1.00 94.94 116 PHE A C 1
ATOM 933 O O . PHE A 1 116 ? 3.910 -3.599 13.243 1.00 94.94 116 PHE A O 1
ATOM 940 N N . MET A 1 117 ? 5.290 -2.692 11.722 1.00 93.38 117 MET A N 1
ATOM 941 C CA . MET A 1 117 ? 6.528 -3.139 12.375 1.00 93.38 117 MET A CA 1
ATOM 942 C C . MET A 1 117 ? 7.165 -2.062 13.267 1.00 93.38 117 MET A C 1
ATOM 944 O O . MET A 1 117 ? 8.176 -2.334 13.909 1.00 93.38 117 MET A O 1
ATOM 948 N N . ASN A 1 118 ? 6.568 -0.864 13.357 1.00 88.94 118 ASN A N 1
ATOM 949 C CA . ASN A 1 118 ? 7.069 0.281 14.132 1.00 88.94 118 ASN A CA 1
ATOM 950 C C . ASN A 1 118 ? 8.534 0.636 13.809 1.00 88.94 118 ASN A C 1
ATOM 952 O O . ASN A 1 118 ? 9.319 0.949 14.707 1.00 88.94 118 ASN A O 1
ATOM 956 N N . THR A 1 119 ? 8.912 0.566 12.531 1.00 88.44 119 THR A N 1
ATOM 957 C CA . THR A 1 119 ? 10.263 0.912 12.076 1.00 88.44 119 THR A CA 1
ATOM 958 C C . THR A 1 119 ? 10.299 2.314 11.475 1.00 88.44 119 THR A C 1
ATOM 960 O O . THR A 1 119 ? 9.372 2.747 10.793 1.00 88.44 119 THR A O 1
ATOM 963 N N . SER A 1 120 ? 11.391 3.029 11.734 1.00 87.62 120 SER A N 1
ATOM 964 C CA . SER A 1 120 ? 11.740 4.305 11.092 1.00 87.62 120 SER A CA 1
ATOM 965 C C . SER A 1 120 ? 13.060 4.212 10.319 1.00 87.62 120 SER A C 1
ATOM 967 O O . SER A 1 120 ? 13.589 5.230 9.888 1.00 87.62 120 SER A O 1
ATOM 969 N N . ASP A 1 121 ? 13.634 3.011 10.213 1.00 91.75 121 ASP A N 1
ATOM 970 C CA . ASP A 1 121 ? 14.852 2.771 9.443 1.00 91.75 121 ASP A CA 1
ATOM 971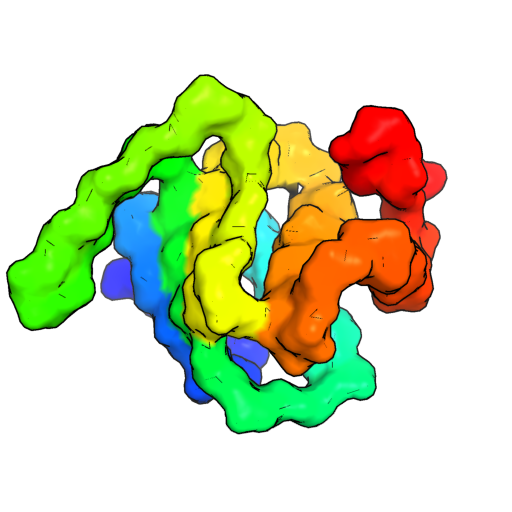 C C . ASP A 1 121 ? 14.468 2.451 7.996 1.00 91.75 121 ASP A C 1
ATOM 973 O O . ASP A 1 121 ? 13.931 1.380 7.704 1.00 91.75 121 ASP A O 1
ATOM 977 N N . GLU A 1 122 ? 14.725 3.409 7.110 1.00 90.62 122 GLU A N 1
ATOM 978 C CA . GLU A 1 122 ? 14.440 3.319 5.676 1.00 90.62 122 GLU A CA 1
ATOM 979 C C . GLU A 1 122 ? 15.179 2.150 5.019 1.00 90.62 122 GLU A C 1
ATOM 981 O O . GLU A 1 122 ? 14.573 1.334 4.333 1.00 90.62 122 GLU A O 1
ATOM 986 N N . ILE A 1 123 ? 16.477 1.991 5.305 1.00 93.75 123 ILE A N 1
ATOM 987 C CA . ILE A 1 123 ? 17.307 0.951 4.682 1.00 93.75 123 ILE A CA 1
ATOM 988 C C . ILE A 1 123 ? 16.780 -0.429 5.067 1.00 93.75 123 ILE A C 1
ATOM 990 O O . ILE A 1 123 ? 16.646 -1.314 4.220 1.00 93.75 123 ILE A O 1
ATOM 994 N N . PHE A 1 124 ? 16.467 -0.616 6.349 1.00 94.00 124 PHE A N 1
ATOM 995 C CA . PHE A 1 124 ? 15.887 -1.862 6.829 1.00 94.00 124 PHE A CA 1
ATOM 996 C C . PHE A 1 124 ? 14.510 -2.125 6.209 1.00 94.00 124 PHE A C 1
ATOM 998 O O . PHE A 1 124 ? 14.208 -3.256 5.827 1.00 94.00 124 PHE A O 1
ATOM 1005 N N . THR A 1 125 ? 13.693 -1.084 6.058 1.00 95.38 125 THR A N 1
ATOM 1006 C CA . THR A 1 125 ? 12.364 -1.191 5.447 1.00 95.38 125 THR A CA 1
ATOM 1007 C C . THR A 1 125 ? 12.459 -1.610 3.981 1.00 95.38 125 THR A C 1
ATOM 1009 O O . THR A 1 125 ? 11.806 -2.576 3.585 1.00 95.38 125 THR A O 1
ATOM 1012 N N . HIS A 1 126 ? 13.343 -0.989 3.196 1.00 96.38 126 HIS A N 1
ATOM 1013 C CA . HIS A 1 126 ? 13.575 -1.347 1.790 1.00 96.38 126 HIS A CA 1
ATOM 1014 C C . HIS A 1 126 ? 14.051 -2.791 1.636 1.00 96.38 126 HIS A C 1
ATOM 1016 O O . HIS A 1 126 ? 13.556 -3.519 0.776 1.00 96.38 126 HIS A O 1
ATOM 1022 N N . GLN A 1 127 ? 14.943 -3.248 2.519 1.00 96.12 127 GLN A N 1
ATOM 1023 C CA . GLN A 1 127 ? 15.391 -4.642 2.537 1.00 96.12 127 GLN A CA 1
ATOM 1024 C C . GLN A 1 127 ? 14.245 -5.624 2.805 1.00 96.12 127 GLN A C 1
ATOM 1026 O O . GLN A 1 127 ? 14.199 -6.689 2.186 1.00 96.12 127 GLN A O 1
ATOM 1031 N N . ILE A 1 128 ? 13.310 -5.285 3.698 1.00 96.81 128 ILE A N 1
ATOM 1032 C CA . ILE A 1 128 ? 12.121 -6.112 3.933 1.00 96.81 128 ILE A CA 1
ATOM 1033 C C . ILE A 1 128 ? 11.227 -6.117 2.691 1.00 96.81 128 ILE A C 1
ATOM 1035 O O . ILE A 1 128 ? 10.786 -7.193 2.287 1.00 96.81 128 ILE A O 1
ATOM 1039 N N . VAL A 1 129 ? 10.983 -4.963 2.059 1.00 97.69 129 VAL A N 1
ATOM 1040 C CA . VAL A 1 129 ? 10.174 -4.886 0.829 1.00 97.69 129 VAL A CA 1
ATOM 1041 C C . VAL A 1 129 ? 10.751 -5.800 -0.251 1.00 97.69 129 VAL A C 1
ATOM 1043 O O . VAL A 1 129 ? 10.032 -6.652 -0.766 1.00 97.69 129 VAL A O 1
ATOM 1046 N N . GLU A 1 130 ? 12.050 -5.710 -0.539 1.00 97.00 130 GLU A N 1
ATOM 1047 C CA . GLU A 1 130 ? 12.707 -6.549 -1.553 1.00 97.00 130 GLU A CA 1
ATOM 1048 C C . GLU A 1 130 ? 12.737 -8.043 -1.197 1.00 97.00 130 GLU A C 1
ATOM 1050 O O . GLU A 1 130 ? 12.761 -8.902 -2.083 1.00 97.00 130 GLU A O 1
ATOM 1055 N N . LEU A 1 131 ? 12.746 -8.374 0.098 1.00 96.62 131 LEU A N 1
ATOM 1056 C CA . LEU A 1 131 ? 12.657 -9.753 0.572 1.00 96.62 131 LEU A CA 1
ATOM 1057 C C . LEU A 1 131 ? 11.243 -10.324 0.386 1.00 96.62 131 LEU A C 1
ATOM 1059 O O . LEU A 1 131 ? 11.081 -11.502 0.061 1.00 96.62 131 LEU A O 1
ATOM 1063 N N . VAL A 1 132 ? 10.217 -9.506 0.623 1.00 96.69 132 VAL A N 1
ATOM 1064 C CA . VAL A 1 132 ? 8.804 -9.899 0.551 1.00 96.69 132 VAL A CA 1
ATOM 1065 C C . VAL A 1 132 ? 8.286 -9.889 -0.889 1.00 96.69 132 VAL A C 1
ATOM 1067 O O . VAL A 1 132 ? 7.491 -10.763 -1.242 1.00 96.69 132 VAL A O 1
ATOM 1070 N N . LEU A 1 133 ? 8.768 -8.963 -1.721 1.00 97.44 133 LEU A N 1
ATOM 1071 C CA . LEU A 1 133 ? 8.420 -8.798 -3.131 1.00 97.44 133 LEU A CA 1
ATOM 1072 C C . LEU A 1 133 ? 9.691 -8.817 -4.010 1.00 97.44 133 LEU A C 1
ATOM 1074 O O . LEU A 1 133 ? 10.209 -7.770 -4.391 1.00 97.44 133 LEU A O 1
ATOM 1078 N N . PRO A 1 134 ? 10.208 -10.005 -4.385 1.00 96.06 134 PRO A N 1
ATOM 1079 C CA . PRO A 1 134 ? 11.488 -10.119 -5.090 1.00 96.06 134 PRO A CA 1
ATOM 1080 C C . PRO A 1 134 ? 11.496 -9.611 -6.537 1.00 96.06 134 PRO A C 1
ATOM 1082 O O . PRO A 1 134 ? 12.555 -9.652 -7.163 1.00 96.06 134 PRO A O 1
ATOM 1085 N N . SER A 1 135 ? 10.350 -9.204 -7.092 1.00 96.94 135 SER A N 1
ATOM 1086 C CA . SER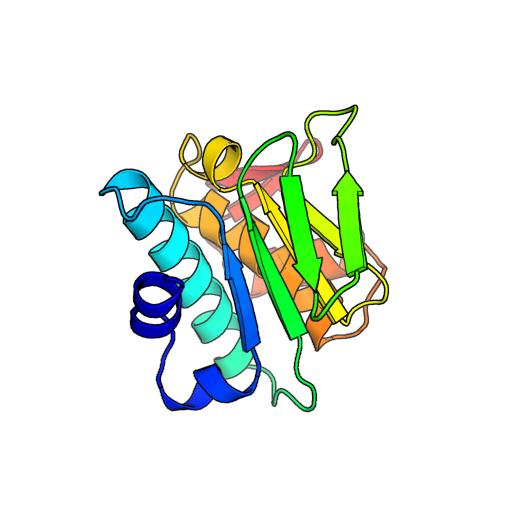 A 1 135 ? 10.244 -8.634 -8.441 1.00 96.94 135 SER A CA 1
ATOM 1087 C C . SER A 1 135 ? 10.664 -7.164 -8.516 1.00 96.94 135 SER A C 1
ATOM 1089 O O . SER A 1 135 ? 10.799 -6.636 -9.619 1.00 96.94 135 SER A O 1
ATOM 1091 N N . VAL A 1 136 ? 10.916 -6.514 -7.374 1.00 96.94 136 VAL A N 1
ATOM 1092 C CA . VAL A 1 136 ? 11.360 -5.117 -7.303 1.00 96.94 136 VAL A CA 1
ATOM 1093 C C . VAL A 1 136 ? 12.717 -4.969 -6.611 1.00 96.94 136 VAL A C 1
ATOM 1095 O O . VAL A 1 136 ? 13.134 -5.824 -5.829 1.00 96.94 136 VAL A O 1
ATOM 1098 N N . SER A 1 137 ? 13.397 -3.861 -6.902 1.00 96.75 137 SER A N 1
ATOM 1099 C CA . SER A 1 137 ? 14.588 -3.374 -6.197 1.00 96.75 137 SER A CA 1
ATOM 1100 C C . SER A 1 137 ? 14.436 -1.895 -5.865 1.00 96.75 137 SER A C 1
ATOM 1102 O O . SER A 1 137 ? 13.841 -1.149 -6.644 1.00 96.75 137 SER A O 1
ATOM 1104 N N . TYR A 1 138 ? 15.025 -1.453 -4.759 1.00 94.75 138 TYR A N 1
ATOM 1105 C CA . TYR A 1 138 ? 15.154 -0.044 -4.418 1.00 94.75 138 TYR A CA 1
ATOM 1106 C C . TYR A 1 138 ? 16.449 0.525 -5.012 1.00 94.75 138 TYR A C 1
ATOM 1108 O O . TYR A 1 138 ? 17.555 0.192 -4.584 1.00 94.75 138 TYR A O 1
ATOM 1116 N N . LEU A 1 139 ? 16.317 1.378 -6.029 1.00 91.38 139 LEU A N 1
ATOM 1117 C CA . LEU A 1 139 ? 17.426 1.993 -6.760 1.00 91.38 139 LEU A CA 1
ATOM 1118 C C . LEU A 1 139 ? 17.161 3.489 -6.951 1.00 91.38 139 LEU A C 1
ATOM 1120 O O . LEU A 1 139 ? 16.042 3.907 -7.243 1.00 91.38 139 LEU A O 1
ATOM 1124 N N . ASP A 1 140 ? 18.201 4.305 -6.777 1.00 88.12 140 ASP A N 1
ATOM 1125 C CA . ASP A 1 140 ? 18.151 5.759 -6.985 1.00 88.12 140 ASP A CA 1
ATOM 1126 C C . ASP A 1 140 ? 17.009 6.473 -6.230 1.00 88.12 140 ASP A C 1
ATOM 1128 O O . ASP A 1 140 ? 16.437 7.453 -6.705 1.00 88.12 140 ASP A O 1
ATOM 1132 N N . GLY A 1 141 ? 16.678 5.984 -5.030 1.00 86.81 141 GLY A N 1
ATOM 1133 C CA . GLY A 1 141 ? 15.649 6.579 -4.174 1.00 86.81 141 GLY A CA 1
ATOM 1134 C C . GLY A 1 141 ? 14.211 6.182 -4.524 1.00 86.81 141 GLY A C 1
ATOM 1135 O O . GLY A 1 141 ? 13.283 6.885 -4.130 1.00 86.81 141 GLY A O 1
ATOM 1136 N N . CYS A 1 142 ? 14.004 5.107 -5.293 1.00 90.44 142 CYS A N 1
ATOM 1137 C CA . CYS A 1 142 ? 12.670 4.591 -5.598 1.00 90.44 142 CYS A CA 1
ATOM 1138 C C . CYS A 1 142 ? 12.665 3.083 -5.888 1.00 90.44 142 CYS A C 1
ATOM 1140 O O . CYS A 1 142 ? 13.673 2.509 -6.301 1.00 90.44 142 CYS A O 1
ATOM 1142 N N . PHE A 1 143 ? 11.505 2.440 -5.734 1.00 94.88 143 PHE A N 1
ATOM 1143 C CA . PHE A 1 143 ? 11.313 1.067 -6.199 1.00 94.88 143 PHE A CA 1
ATOM 1144 C C . PHE A 1 143 ? 11.158 0.993 -7.721 1.00 94.88 143 PHE A C 1
ATOM 1146 O O . PHE A 1 143 ? 10.434 1.782 -8.336 1.00 94.88 143 PHE A O 1
ATOM 1153 N N . GLN A 1 144 ? 11.817 0.006 -8.322 1.00 95.62 144 GLN A N 1
ATOM 1154 C CA . GLN A 1 144 ? 11.795 -0.294 -9.753 1.00 95.62 144 GLN A CA 1
ATOM 1155 C C . GLN A 1 144 ? 11.663 -1.806 -9.965 1.00 95.62 144 GLN A C 1
ATOM 1157 O O . GLN A 1 144 ? 12.034 -2.589 -9.092 1.00 95.62 144 GLN A O 1
ATOM 1162 N N . LEU A 1 145 ? 11.143 -2.222 -11.122 1.00 95.19 145 LEU A N 1
ATOM 1163 C CA . LEU A 1 145 ? 11.130 -3.638 -11.507 1.00 95.19 145 LEU A CA 1
ATOM 1164 C C . LEU A 1 145 ? 12.566 -4.145 -11.714 1.00 95.19 145 LEU A C 1
ATOM 1166 O O . LEU A 1 145 ? 13.404 -3.404 -12.231 1.00 95.19 145 LEU A O 1
ATOM 1170 N N . ARG A 1 146 ? 12.826 -5.395 -11.324 1.00 91.38 146 ARG A N 1
ATOM 1171 C CA . ARG A 1 146 ? 14.089 -6.092 -11.611 1.00 91.38 146 ARG A CA 1
ATOM 1172 C C . ARG A 1 146 ? 14.197 -6.567 -13.057 1.00 91.38 146 ARG A C 1
ATOM 1174 O O . ARG A 1 146 ? 13.156 -6.926 -13.652 1.00 91.38 146 ARG A O 1
#

Secondary structure (DSSP, 8-state):
--HHHHHHS-TTTGGGEEEEE-----HHHHHHHHHHHHHHHHHHTTS---S-EEEEEE-SSEEEEETTEEEEE--SS--SEEEETTTEEEEEHHHHHTS-HHHHHHHHHHHHHHHHHT---HHHHHHHHHHH-TTEEEETTEEEE-